Protein AF-A0A2R6NFE1-F1 (afdb_monomer_lite)

Secondary structure (DSSP, 8-state):
---------------TT--EEEEEEEEE--SSHHHHHHHHHHTTPPP--GGGSTTSSSPPP--SSEETTEE-HHHHHHHHHHHS--HHHHHHHHHHHHHSGGGTT--EEEEEE---HHHHHHHHHHHHHT---SEEEETTT----TTGGGGHHHHHHHHHHTEEEEE-SSS--EEES-TT---

pLDDT: mean 78.04, std 17.13, range [29.09, 96.25]

Foldseek 3Di:
DDDDPPPPPPDDPPPLLAADFQEEEEEAEADPCLVVLLQCLQALHDDPDPVVDPPFPDDDDRDPAHRPRDGDPVSSVVSCCQQPNDLVSVLVLLVVLCPDPLNPNRAEYEYEYPDDPVRVVVSVVSNVVVDRHPYYYYLVNDDDDPVCVVCSVVVSVSNQSNYCWYAHNSGDTTDGPPPPDDD

Radius of gyration: 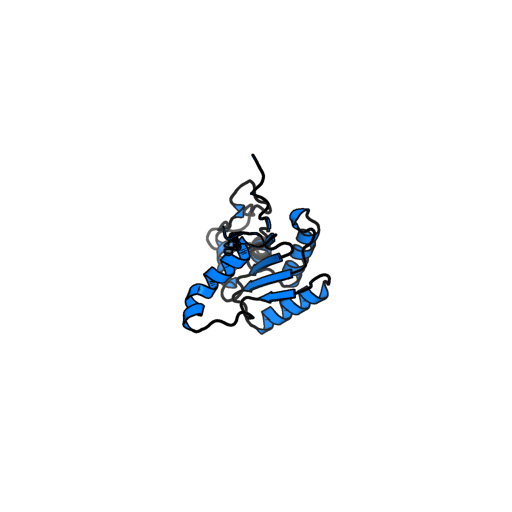20.1 Å; chains: 1; bounding box: 60×49×62 Å

Structure (mmCIF, N/CA/C/O backbone):
data_AF-A0A2R6NFE1-F1
#
_entry.id   AF-A0A2R6NFE1-F1
#
loop_
_atom_site.group_PDB
_atom_site.id
_atom_site.type_symbol
_atom_site.label_atom_id
_atom_site.label_alt_id
_atom_site.label_comp_id
_atom_site.label_asym_id
_atom_site.label_entity_id
_atom_site.label_seq_id
_atom_site.pdbx_PDB_ins_code
_atom_site.Cartn_x
_atom_site.Cartn_y
_atom_site.Cartn_z
_atom_site.occupancy
_atom_site.B_iso_or_equiv
_atom_site.auth_seq_id
_atom_site.auth_comp_id
_atom_site.auth_asym_id
_atom_site.auth_atom_id
_atom_site.pdbx_PDB_model_num
ATOM 1 N N . MET A 1 1 ? -43.971 30.888 35.320 1.00 38.81 1 MET A N 1
ATOM 2 C CA . MET A 1 1 ? -43.066 31.337 34.244 1.00 38.81 1 MET A CA 1
ATOM 3 C C . MET A 1 1 ? -42.123 30.171 34.000 1.00 38.81 1 MET A C 1
ATOM 5 O O . MET A 1 1 ? -41.230 29.942 34.804 1.00 38.81 1 MET A O 1
ATOM 9 N N . GLU A 1 2 ? -42.503 29.318 33.049 1.00 36.00 2 GLU A N 1
ATOM 10 C CA . GLU A 1 2 ? -41.935 27.983 32.828 1.00 36.00 2 GLU A CA 1
ATOM 11 C C . GLU A 1 2 ? -40.520 28.030 32.252 1.00 36.00 2 GLU A C 1
ATOM 13 O O . GLU A 1 2 ? -40.195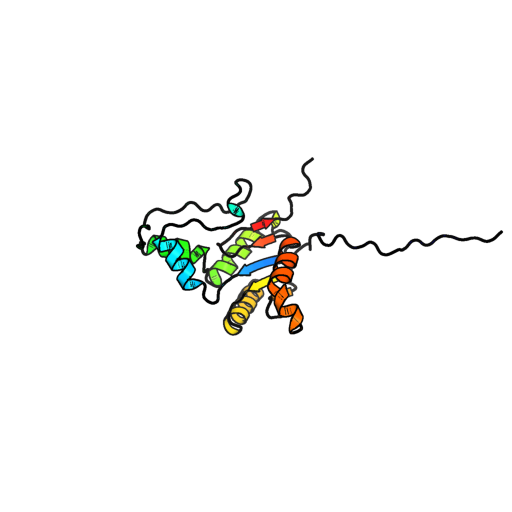 28.840 31.386 1.00 36.00 2 GLU A O 1
ATOM 18 N N . SER A 1 3 ? -39.700 27.119 32.761 1.00 42.00 3 SER A N 1
ATOM 19 C CA . SER A 1 3 ? -38.363 26.781 32.308 1.00 42.00 3 SER A CA 1
ATOM 20 C C . SER A 1 3 ? -38.415 25.999 30.993 1.00 42.00 3 SER A C 1
ATOM 22 O O . SER A 1 3 ? -39.040 24.948 30.916 1.00 42.00 3 SER A O 1
ATOM 24 N N . TYR A 1 4 ? -37.688 26.469 29.980 1.00 38.41 4 TYR A N 1
ATOM 25 C CA . TYR A 1 4 ? -37.342 25.674 28.800 1.00 38.41 4 TYR A CA 1
ATOM 26 C C . TYR A 1 4 ? -35.837 25.780 28.550 1.00 38.41 4 TYR A C 1
ATOM 28 O O . TYR A 1 4 ? -35.348 26.615 27.792 1.00 38.41 4 TYR A O 1
ATOM 36 N N . THR A 1 5 ? -35.086 24.915 29.228 1.00 48.53 5 THR A N 1
ATOM 37 C CA . THR A 1 5 ? -33.739 24.517 28.821 1.00 48.53 5 THR A CA 1
ATOM 38 C C . THR A 1 5 ? -33.846 23.816 27.468 1.00 48.53 5 THR A C 1
ATOM 40 O O . THR A 1 5 ? -34.265 22.665 27.370 1.00 48.53 5 THR A O 1
ATOM 43 N N . SER A 1 6 ? -33.495 24.534 26.403 1.00 46.25 6 SER A N 1
ATOM 44 C CA . SER A 1 6 ? -33.370 23.970 25.061 1.00 46.25 6 SER A CA 1
ATOM 45 C C . SER A 1 6 ? -32.138 23.064 25.016 1.00 46.25 6 SER A C 1
ATOM 47 O O . SER A 1 6 ? -31.013 23.520 24.817 1.00 46.25 6 SER A O 1
ATOM 49 N N . ASN A 1 7 ? -32.360 21.772 25.254 1.00 51.34 7 ASN A N 1
ATOM 50 C CA . ASN A 1 7 ? -31.431 20.696 24.923 1.00 51.34 7 ASN A CA 1
ATOM 51 C C . ASN A 1 7 ? -31.300 20.638 23.392 1.00 51.34 7 ASN A C 1
ATOM 53 O O . ASN A 1 7 ? -32.043 19.928 22.717 1.00 51.34 7 ASN A O 1
ATOM 57 N N . GLN A 1 8 ? -30.378 21.416 22.825 1.00 50.50 8 GLN A N 1
ATOM 58 C CA . GLN A 1 8 ? -29.986 21.282 21.423 1.00 50.50 8 GLN A CA 1
ATOM 59 C C . GLN A 1 8 ? -28.836 20.285 21.285 1.00 50.50 8 GLN A C 1
ATOM 61 O O . GLN A 1 8 ? -27.729 20.634 20.891 1.00 50.50 8 GLN A O 1
ATOM 66 N N . ASP A 1 9 ? -29.145 19.020 21.559 1.00 47.75 9 ASP A N 1
ATOM 67 C CA . ASP A 1 9 ? -28.356 17.865 21.118 1.00 47.75 9 ASP A CA 1
ATOM 68 C C . ASP A 1 9 ? -28.843 17.413 19.725 1.00 47.75 9 ASP A C 1
ATOM 70 O O . ASP A 1 9 ? -29.125 16.245 19.454 1.00 47.75 9 ASP A O 1
ATOM 74 N N . PHE A 1 10 ? -28.982 18.369 18.798 1.00 49.41 10 PHE A N 1
ATOM 75 C CA . PHE A 1 10 ? -29.178 18.052 17.386 1.00 49.41 10 PHE A CA 1
ATOM 76 C C . PHE A 1 10 ? -27.839 17.597 16.807 1.00 49.41 10 PHE A C 1
ATOM 78 O O . PHE A 1 10 ? -27.015 18.399 16.378 1.00 49.41 10 PHE A O 1
ATOM 85 N N . MET A 1 11 ? -27.634 16.280 16.864 1.00 49.47 11 MET A N 1
ATOM 86 C CA . MET A 1 11 ? -26.875 15.453 15.927 1.00 49.47 11 MET A CA 1
ATOM 87 C C . MET A 1 11 ? -25.844 16.231 15.096 1.00 49.47 11 MET A C 1
ATOM 89 O O . MET A 1 11 ? -26.121 16.666 13.977 1.00 49.47 11 MET A O 1
ATOM 93 N N . ARG A 1 12 ? -24.622 16.372 15.629 1.00 53.66 12 ARG A N 1
ATOM 94 C CA . ARG A 1 12 ? -23.461 16.728 14.807 1.00 53.66 12 ARG A CA 1
ATOM 95 C C . ARG A 1 12 ? -23.405 15.728 13.654 1.00 53.66 12 ARG A C 1
ATOM 97 O O . ARG A 1 12 ? -23.130 14.552 13.888 1.00 53.66 12 ARG A O 1
ATOM 104 N N . CYS A 1 13 ? -23.641 16.178 12.422 1.00 57.44 13 CYS A N 1
ATOM 105 C CA . CYS A 1 13 ? -23.152 15.467 11.248 1.00 57.44 13 CYS A CA 1
ATOM 106 C C . CYS A 1 13 ? -21.656 15.252 11.485 1.00 57.44 13 CYS A C 1
ATOM 108 O O . CYS A 1 13 ? -20.888 16.214 11.464 1.00 57.44 13 CYS A O 1
ATOM 110 N N . SER A 1 14 ? -21.247 14.022 11.809 1.00 67.19 14 SER A N 1
ATOM 111 C CA . SER A 1 14 ? -19.831 13.681 11.884 1.00 67.19 14 SER A CA 1
ATOM 112 C C . SER A 1 14 ? -19.221 14.088 10.550 1.00 67.19 14 SER A C 1
ATOM 114 O O . SER A 1 14 ? -19.743 13.655 9.520 1.00 67.19 14 SER A O 1
ATOM 116 N N . ASP A 1 15 ? -18.181 14.925 10.554 1.00 70.88 15 ASP A N 1
ATOM 117 C CA . ASP A 1 15 ? -17.506 15.315 9.317 1.00 70.88 15 ASP A CA 1
ATOM 118 C C . ASP A 1 15 ? -17.157 14.024 8.548 1.00 70.88 15 ASP A C 1
ATOM 120 O O . ASP A 1 15 ? -16.395 13.196 9.071 1.00 70.88 15 ASP A O 1
ATOM 124 N N . PRO A 1 16 ? -17.743 13.797 7.352 1.00 67.12 16 PRO A N 1
ATOM 125 C CA . PRO A 1 16 ? -17.564 12.552 6.611 1.00 67.12 16 PRO A CA 1
ATOM 126 C C . PRO A 1 16 ? -16.106 12.336 6.190 1.00 67.12 16 PRO A C 1
ATOM 128 O O . PRO A 1 16 ? -15.739 11.222 5.820 1.00 67.12 16 PRO A O 1
ATOM 131 N N . TYR A 1 17 ? -15.272 13.374 6.290 1.00 70.31 17 TYR A N 1
ATOM 132 C CA . TYR A 1 17 ? -13.851 13.359 5.980 1.00 70.31 17 TYR A CA 1
ATOM 133 C C . TYR A 1 17 ? -12.958 13.220 7.215 1.00 70.31 17 TYR A C 1
ATOM 135 O O . TYR A 1 17 ? -11.737 13.243 7.071 1.00 70.31 17 TYR A O 1
ATOM 143 N N . THR A 1 18 ? -13.532 13.040 8.413 1.00 81.12 18 THR A N 1
ATOM 144 C CA . THR A 1 18 ? -12.747 12.791 9.630 1.00 81.12 18 THR A CA 1
ATOM 145 C C . THR A 1 18 ? -11.874 11.546 9.418 1.00 81.12 18 THR A C 1
ATOM 147 O O . THR A 1 18 ? -12.433 10.465 9.146 1.00 81.12 18 THR A O 1
ATOM 150 N N . PRO A 1 19 ? -10.535 11.668 9.548 1.00 84.19 19 PRO A N 1
ATOM 151 C CA . PRO A 1 19 ? -9.635 10.527 9.479 1.00 84.19 19 PRO A CA 1
ATOM 152 C C . PRO A 1 19 ? -9.984 9.481 10.540 1.00 84.19 19 PRO A C 1
ATOM 154 O O . PRO A 1 19 ? -10.468 9.808 11.620 1.00 84.19 19 PRO A O 1
ATOM 157 N N . LEU A 1 20 ? -9.736 8.217 10.224 1.00 87.00 20 LEU A N 1
ATOM 158 C CA . LEU A 1 20 ? -9.907 7.054 11.080 1.00 87.00 20 LEU A CA 1
ATOM 159 C C . LEU A 1 20 ? -8.537 6.717 11.689 1.00 87.00 20 LEU A C 1
ATOM 161 O O . LEU A 1 20 ? -7.695 6.131 10.998 1.00 87.00 20 LEU A O 1
ATOM 165 N N . PRO A 1 21 ? -8.276 7.095 12.956 1.00 90.56 21 PRO A N 1
ATOM 166 C CA . PRO A 1 21 ? -6.973 6.884 13.569 1.00 90.56 21 PRO A CA 1
ATOM 167 C C . PRO A 1 21 ? -6.642 5.395 13.659 1.00 90.56 21 PRO A C 1
ATOM 169 O O . PRO A 1 21 ? -7.488 4.575 14.017 1.00 90.56 21 PRO A O 1
ATOM 172 N N . GLY A 1 22 ? -5.400 5.048 13.339 1.00 92.38 22 GLY A N 1
ATOM 173 C CA . GLY A 1 22 ? -4.903 3.678 13.358 1.00 92.38 22 GLY A CA 1
ATOM 174 C C . GLY A 1 22 ? -5.304 2.819 12.153 1.00 92.38 22 GLY A C 1
ATOM 175 O O . GLY A 1 22 ? -4.920 1.647 12.116 1.00 92.38 22 GLY A O 1
ATOM 176 N N . LEU A 1 23 ? -6.023 3.369 11.164 1.00 94.31 23 LEU A N 1
ATOM 177 C CA . LEU A 1 23 ? -6.396 2.653 9.943 1.00 94.31 23 LEU A CA 1
ATOM 178 C C . LEU A 1 23 ? -5.313 2.761 8.859 1.00 94.31 23 LEU A C 1
ATOM 180 O O . LEU A 1 23 ? -5.019 3.849 8.358 1.00 94.31 23 LEU A O 1
ATOM 184 N N . LEU A 1 24 ? -4.800 1.606 8.437 1.00 94.00 24 LEU A N 1
ATOM 185 C CA . LEU A 1 24 ? -3.979 1.429 7.244 1.00 94.00 24 LEU A CA 1
ATOM 186 C C . LEU A 1 24 ? -4.833 0.881 6.096 1.00 94.00 24 LEU A C 1
ATOM 188 O O . LEU A 1 24 ? -5.385 -0.216 6.190 1.00 94.00 24 LEU A O 1
ATOM 192 N N . VAL A 1 25 ? -4.888 1.595 4.976 1.00 93.31 25 VAL A N 1
ATOM 193 C CA . VAL A 1 25 ? -5.557 1.124 3.759 1.00 93.31 25 VAL A CA 1
ATOM 194 C C . VAL A 1 25 ? -4.535 0.682 2.719 1.00 93.31 25 VAL A C 1
ATOM 196 O O . VAL A 1 25 ? -3.580 1.392 2.426 1.00 93.31 25 VAL A O 1
ATOM 199 N N . LEU A 1 26 ? -4.752 -0.484 2.113 1.00 91.06 26 LEU A N 1
ATOM 200 C CA . LEU A 1 26 ? -3.962 -0.994 0.994 1.00 91.06 26 LEU A CA 1
ATOM 201 C C . LEU A 1 26 ? -4.827 -1.030 -0.262 1.00 91.06 26 LEU A C 1
ATOM 203 O O . LEU A 1 26 ? -5.812 -1.760 -0.300 1.00 91.06 26 LEU A O 1
ATOM 207 N N . HIS A 1 27 ? -4.443 -0.318 -1.315 1.00 88.50 27 HIS A N 1
ATOM 208 C CA . HIS A 1 27 ? -5.031 -0.482 -2.638 1.00 88.50 27 HIS A CA 1
ATOM 209 C C . HIS A 1 27 ? -4.205 -1.480 -3.446 1.00 88.50 27 HIS A C 1
ATOM 211 O O . HIS A 1 27 ? -3.074 -1.185 -3.816 1.00 88.50 27 HIS A O 1
ATOM 217 N N . ILE A 1 28 ? -4.765 -2.657 -3.735 1.00 86.88 28 ILE A N 1
ATOM 218 C CA . ILE A 1 28 ? -4.082 -3.726 -4.468 1.00 86.88 28 ILE A CA 1
ATOM 219 C C . ILE A 1 28 ? -4.951 -4.234 -5.622 1.00 86.88 28 ILE A C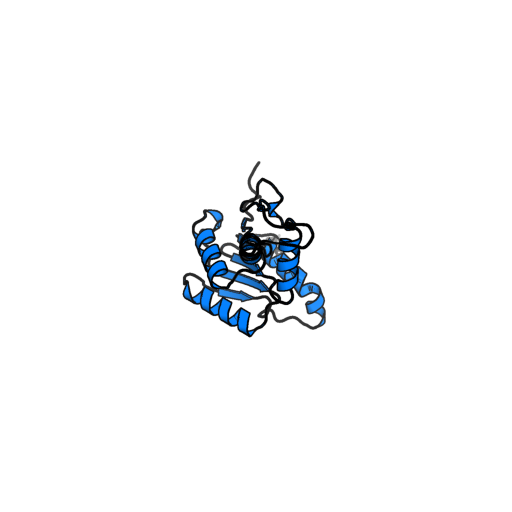 1
ATOM 221 O O . ILE A 1 28 ? -5.897 -5.002 -5.429 1.00 86.88 28 ILE A O 1
ATOM 225 N N . ARG A 1 29 ? -4.584 -3.891 -6.855 1.00 82.06 29 ARG A N 1
ATOM 226 C CA . ARG A 1 29 ? -5.180 -4.418 -8.085 1.00 82.06 29 ARG A CA 1
ATOM 227 C C . ARG A 1 29 ? -4.324 -5.575 -8.573 1.00 82.06 29 ARG A C 1
ATOM 229 O O . ARG A 1 29 ? -3.185 -5.397 -8.986 1.00 82.06 29 ARG A O 1
ATOM 236 N N . ARG A 1 30 ? -4.879 -6.780 -8.486 1.00 78.06 30 ARG A N 1
ATOM 237 C CA . ARG A 1 30 ? -4.161 -8.025 -8.773 1.00 78.06 30 ARG A CA 1
ATOM 238 C C . ARG A 1 30 ? -4.794 -8.882 -9.865 1.00 78.06 30 ARG A C 1
ATOM 240 O O . ARG A 1 30 ? -4.138 -9.798 -10.324 1.00 78.06 30 ARG A O 1
ATOM 247 N N . GLY A 1 31 ? -6.051 -8.647 -10.241 1.00 72.50 31 GLY A N 1
ATOM 248 C CA . GLY A 1 31 ? -6.804 -9.517 -11.159 1.00 72.50 31 GLY A CA 1
ATOM 249 C C . GLY A 1 31 ? -6.106 -9.796 -12.500 1.00 72.50 31 GLY A C 1
ATOM 250 O O . GLY A 1 31 ? -5.342 -10.741 -12.633 1.00 72.50 31 GLY A O 1
ATOM 251 N N . ASP A 1 32 ? -6.411 -8.977 -13.489 1.00 67.38 32 ASP A N 1
ATOM 252 C CA . ASP A 1 32 ? -5.900 -8.962 -14.867 1.00 67.38 32 ASP A CA 1
ATOM 253 C C . ASP A 1 32 ? -4.644 -8.084 -15.033 1.00 67.38 32 ASP A C 1
ATOM 255 O O . ASP A 1 32 ? -4.167 -7.828 -16.131 1.00 67.38 32 ASP A O 1
ATOM 259 N N . PHE A 1 33 ? -4.093 -7.597 -13.922 1.00 71.50 33 PHE A N 1
ATOM 260 C CA . PHE A 1 33 ? -3.158 -6.474 -13.929 1.00 71.50 33 PHE A CA 1
ATOM 261 C C . PHE A 1 33 ? -1.710 -6.851 -14.281 1.00 71.50 33 PHE A C 1
ATOM 263 O O . PHE A 1 33 ? -0.877 -5.968 -14.446 1.00 71.50 33 PHE A O 1
ATOM 270 N N . VAL A 1 34 ? -1.397 -8.146 -14.400 1.00 80.81 34 VAL A N 1
ATOM 271 C CA . VAL A 1 34 ? -0.034 -8.618 -14.702 1.00 80.81 34 VAL A CA 1
ATOM 272 C C . VAL A 1 34 ? 0.428 -8.161 -16.086 1.00 80.81 34 VAL A C 1
ATOM 274 O O . VAL A 1 34 ? 1.496 -7.569 -16.201 1.00 80.81 34 VAL A O 1
ATOM 277 N N . GLU A 1 35 ? -0.414 -8.325 -17.108 1.00 82.38 35 GLU A N 1
ATOM 278 C CA . GLU A 1 35 ? -0.102 -7.925 -18.485 1.00 82.38 35 GLU A CA 1
ATOM 279 C C . GLU A 1 35 ? 0.065 -6.407 -18.598 1.00 82.38 35 GLU A C 1
ATOM 281 O O . GLU A 1 35 ? 0.948 -5.920 -19.301 1.00 82.38 35 GLU A O 1
ATOM 286 N N . HIS A 1 36 ? -0.731 -5.646 -17.839 1.00 82.06 36 HIS A N 1
ATOM 287 C CA . HIS A 1 36 ? -0.585 -4.197 -17.754 1.00 82.06 36 HIS A CA 1
ATOM 288 C C . HIS A 1 36 ? 0.778 -3.801 -17.170 1.00 82.06 36 HIS A C 1
ATOM 290 O O . HIS A 1 36 ? 1.452 -2.934 -17.720 1.00 82.06 36 HIS A O 1
ATOM 296 N N . CYS A 1 37 ? 1.221 -4.458 -16.095 1.00 83.12 37 CYS A N 1
ATOM 297 C CA . CYS A 1 37 ? 2.530 -4.193 -15.498 1.00 83.12 37 CYS A CA 1
ATOM 298 C C . CYS A 1 37 ? 3.689 -4.546 -16.443 1.00 83.12 37 CYS A C 1
ATOM 300 O O . CYS A 1 37 ? 4.659 -3.792 -16.525 1.00 83.12 37 CYS A O 1
ATOM 302 N N . GLU A 1 38 ? 3.581 -5.652 -17.184 1.00 85.38 38 GLU A N 1
ATOM 303 C CA . GLU A 1 38 ? 4.568 -6.015 -18.206 1.00 85.38 38 GLU A CA 1
ATOM 304 C C . GLU A 1 38 ? 4.613 -4.993 -19.345 1.00 85.38 38 GLU A C 1
ATOM 306 O O . GLU A 1 38 ? 5.693 -4.630 -19.815 1.00 85.38 38 GLU A O 1
ATOM 311 N N . HIS A 1 39 ? 3.449 -4.501 -19.772 1.00 85.62 39 HIS A N 1
ATOM 312 C CA . HIS A 1 39 ? 3.355 -3.458 -20.785 1.00 85.62 39 HIS A CA 1
ATOM 313 C C . HIS A 1 39 ? 4.037 -2.168 -20.313 1.00 85.62 39 HIS A C 1
ATOM 315 O O . HIS A 1 39 ? 4.854 -1.614 -21.042 1.00 85.62 39 HIS A O 1
ATOM 321 N N . LEU A 1 40 ? 3.794 -1.730 -19.073 1.00 84.56 40 LEU A N 1
ATOM 322 C CA . LEU A 1 40 ? 4.469 -0.552 -18.518 1.00 84.56 40 LEU A CA 1
ATOM 323 C C . LEU A 1 40 ? 5.999 -0.691 -18.540 1.00 84.56 40 LEU A C 1
ATOM 325 O O . LEU A 1 40 ? 6.686 0.272 -18.877 1.00 84.56 40 LEU A O 1
ATOM 329 N N . ALA A 1 41 ? 6.523 -1.886 -18.247 1.00 85.19 41 ALA A N 1
ATOM 330 C CA . ALA A 1 41 ? 7.958 -2.159 -18.296 1.00 85.19 41 ALA A CA 1
ATOM 331 C C . ALA A 1 41 ? 8.524 -2.092 -19.724 1.00 85.19 41 ALA A C 1
ATOM 333 O O . ALA A 1 41 ? 9.556 -1.463 -19.951 1.00 85.19 41 ALA A O 1
ATOM 334 N N . ARG A 1 42 ? 7.830 -2.698 -20.698 1.00 86.56 42 ARG A N 1
ATOM 335 C CA . ARG A 1 42 ? 8.217 -2.717 -22.125 1.00 86.56 42 ARG A CA 1
ATOM 336 C C . ARG A 1 42 ? 8.245 -1.334 -22.772 1.00 86.56 42 ARG A C 1
ATOM 338 O O . ARG A 1 42 ? 8.981 -1.106 -23.726 1.00 86.56 42 ARG A O 1
ATOM 345 N N . TRP A 1 43 ? 7.440 -0.410 -22.265 1.00 86.56 43 TRP A N 1
ATOM 346 C CA . TRP A 1 43 ? 7.341 0.948 -22.799 1.00 86.56 43 TRP A CA 1
ATOM 347 C C . TRP A 1 43 ? 8.014 1.996 -21.914 1.00 86.56 43 TRP A C 1
ATOM 349 O O . TRP A 1 43 ? 7.848 3.184 -22.177 1.00 86.56 43 TRP A O 1
ATOM 359 N N . SER A 1 44 ? 8.749 1.586 -20.870 1.00 84.06 44 SER A N 1
ATOM 360 C CA . SER A 1 44 ? 9.372 2.497 -19.893 1.00 84.06 44 SER A CA 1
ATOM 361 C C . SER A 1 44 ? 8.411 3.585 -19.405 1.00 84.06 44 SER A C 1
ATOM 363 O O . SER A 1 44 ? 8.760 4.756 -19.264 1.00 84.06 44 SER A O 1
ATOM 365 N N . SER A 1 45 ? 7.151 3.204 -19.201 1.00 81.50 45 SER A N 1
ATOM 366 C CA . SER A 1 45 ? 6.089 4.144 -18.859 1.00 81.50 45 SER A CA 1
ATOM 367 C C . SER A 1 45 ? 6.129 4.488 -17.375 1.00 81.50 45 SER A C 1
ATOM 369 O O . SER A 1 45 ? 6.386 3.624 -16.535 1.00 81.50 45 SER A O 1
ATOM 371 N N . SER A 1 46 ? 5.843 5.743 -17.036 1.00 77.88 46 SER A N 1
ATOM 372 C CA . SER A 1 46 ? 5.615 6.143 -15.644 1.00 77.88 46 SE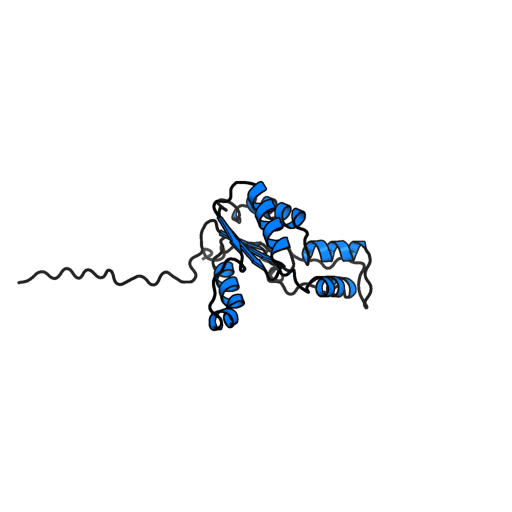R A CA 1
ATOM 373 C C . SER A 1 46 ? 4.269 5.622 -15.129 1.00 77.88 46 SER A C 1
ATOM 375 O O . SER A 1 46 ? 3.373 5.268 -15.898 1.00 77.88 46 SER A O 1
ATOM 377 N N . PHE A 1 47 ? 4.110 5.590 -13.806 1.00 73.19 47 PHE A N 1
ATOM 378 C CA . PHE A 1 47 ? 2.841 5.247 -13.170 1.00 73.19 47 PHE A CA 1
ATOM 379 C C . PHE A 1 47 ? 1.953 6.486 -13.032 1.00 73.19 47 PHE A C 1
ATOM 381 O O . PHE A 1 47 ? 2.394 7.517 -12.532 1.00 73.19 47 PHE A O 1
ATOM 388 N N . ASN A 1 48 ? 0.674 6.360 -13.391 1.00 65.00 48 ASN A N 1
ATOM 389 C CA . ASN A 1 48 ? -0.344 7.356 -13.050 1.00 65.00 48 ASN A CA 1
ATOM 390 C C . ASN A 1 48 ? -0.701 7.219 -11.566 1.00 65.00 48 ASN A C 1
ATOM 392 O O . ASN A 1 48 ? -1.658 6.534 -11.200 1.00 65.00 48 ASN A O 1
ATOM 396 N N . ALA A 1 49 ? 0.123 7.806 -10.704 1.00 66.25 49 ALA A N 1
ATOM 397 C CA . ALA A 1 49 ? -0.006 7.701 -9.263 1.00 66.25 49 ALA A CA 1
ATOM 398 C C . ALA A 1 49 ? 0.109 9.069 -8.583 1.00 66.25 49 ALA A C 1
ATOM 400 O O . ALA A 1 49 ? 0.722 10.000 -9.098 1.00 66.25 49 ALA A O 1
ATOM 401 N N . PHE A 1 50 ? -0.499 9.182 -7.400 1.00 64.31 50 PHE A N 1
ATOM 402 C CA . PHE A 1 50 ? -0.524 10.430 -6.636 1.00 64.31 50 PHE A CA 1
ATOM 403 C C . PHE A 1 50 ? 0.873 10.912 -6.217 1.00 64.31 50 PHE A C 1
ATOM 405 O O . PHE A 1 50 ? 1.052 12.096 -5.999 1.00 64.31 50 PHE A O 1
ATOM 412 N N . ASN A 1 51 ? 1.886 10.047 -6.172 1.00 60.44 51 ASN A N 1
ATOM 413 C CA . ASN A 1 51 ? 3.274 10.436 -5.895 1.00 60.44 51 ASN A CA 1
ATOM 414 C C . ASN A 1 51 ? 3.968 11.207 -7.034 1.00 60.44 51 ASN A C 1
ATOM 416 O O . ASN A 1 51 ? 5.164 11.462 -6.940 1.00 60.44 51 ASN A O 1
ATOM 420 N N . ALA A 1 52 ? 3.256 11.544 -8.114 1.00 62.81 52 ALA A N 1
ATOM 421 C CA . ALA A 1 52 ? 3.748 12.508 -9.092 1.00 62.81 52 ALA A CA 1
ATOM 422 C C . ALA A 1 52 ? 3.933 13.911 -8.477 1.00 62.81 52 ALA A C 1
ATOM 424 O O . ALA A 1 52 ? 4.672 14.720 -9.028 1.00 62.81 52 ALA A O 1
ATOM 425 N N . TYR A 1 53 ? 3.288 14.204 -7.338 1.00 67.75 53 TYR A N 1
ATOM 426 C CA . TYR A 1 53 ? 3.543 15.426 -6.576 1.00 67.75 53 TYR A CA 1
ATOM 427 C C . TYR A 1 53 ? 4.832 15.311 -5.759 1.00 67.75 53 TYR A C 1
ATOM 429 O O . TYR A 1 53 ? 5.012 14.358 -5.001 1.00 67.75 53 TYR A O 1
ATOM 437 N N . GLU A 1 54 ? 5.699 16.322 -5.861 1.00 67.50 54 GLU A N 1
ATOM 438 C CA . GLU A 1 54 ? 7.037 16.307 -5.253 1.00 67.50 54 GLU A CA 1
ATOM 439 C C . GLU A 1 54 ? 7.038 16.160 -3.729 1.00 67.50 54 GLU A C 1
ATOM 441 O O . GLU A 1 54 ? 7.970 15.609 -3.150 1.00 67.50 54 GLU A O 1
ATOM 446 N N . THR A 1 55 ? 5.974 16.627 -3.080 1.00 70.12 55 THR A N 1
ATOM 447 C CA . THR A 1 55 ? 5.811 16.599 -1.625 1.00 70.12 55 THR A CA 1
ATOM 448 C C . THR A 1 55 ? 5.485 15.214 -1.075 1.00 70.12 55 THR A C 1
ATOM 450 O O . THR A 1 55 ? 5.512 15.027 0.142 1.00 70.12 55 THR A O 1
ATOM 453 N N . LEU A 1 56 ? 5.167 14.247 -1.940 1.00 68.75 56 LEU A N 1
ATOM 454 C CA . LEU A 1 56 ? 4.776 12.905 -1.541 1.00 68.75 56 LEU A CA 1
ATOM 455 C C . LEU A 1 56 ? 5.952 11.921 -1.646 1.00 68.75 56 LEU A C 1
ATOM 457 O O . LEU A 1 56 ? 6.726 11.967 -2.604 1.00 68.75 56 LEU A O 1
ATOM 461 N N . PRO A 1 57 ? 6.096 11.008 -0.667 1.00 69.94 57 PRO A N 1
ATOM 462 C CA . PRO A 1 57 ? 7.194 10.054 -0.643 1.00 69.94 57 PRO A CA 1
ATOM 463 C C . PRO A 1 57 ? 7.056 8.996 -1.745 1.00 69.94 57 PRO A C 1
ATOM 465 O O . PRO A 1 57 ? 6.013 8.843 -2.383 1.00 69.94 57 PRO A O 1
ATOM 468 N N . ASP A 1 58 ? 8.118 8.203 -1.908 1.00 71.06 58 ASP A N 1
ATOM 469 C CA . ASP A 1 58 ? 8.174 7.075 -2.837 1.00 71.06 58 ASP A CA 1
ATOM 470 C C . ASP A 1 58 ? 8.008 7.494 -4.319 1.00 71.06 58 ASP A C 1
ATOM 472 O O . ASP A 1 58 ? 7.225 6.905 -5.067 1.00 71.06 58 ASP A O 1
ATOM 476 N N . GLN A 1 59 ? 8.752 8.504 -4.778 1.00 75.38 59 GLN A N 1
ATOM 477 C CA . GLN A 1 59 ? 8.785 8.900 -6.193 1.00 75.38 59 GLN A CA 1
ATOM 478 C C . GLN A 1 59 ? 9.257 7.761 -7.110 1.00 75.38 59 GLN A C 1
ATOM 480 O O . GLN A 1 59 ? 10.051 6.900 -6.719 1.00 75.38 59 GLN A O 1
ATOM 485 N N . TRP A 1 60 ? 8.753 7.746 -8.345 1.00 77.81 60 TRP A N 1
ATOM 486 C CA . TRP A 1 60 ? 9.192 6.804 -9.371 1.00 77.81 60 TRP A CA 1
ATOM 487 C C . TRP A 1 60 ? 10.146 7.489 -10.342 1.00 77.81 60 TRP A C 1
ATOM 489 O O . TRP A 1 60 ? 9.755 8.410 -11.054 1.00 77.81 60 TRP A O 1
ATOM 499 N N . VAL A 1 61 ? 11.379 6.991 -10.397 1.00 81.75 61 VAL A N 1
ATOM 500 C CA . VAL A 1 61 ? 12.333 7.330 -11.452 1.00 81.75 61 VAL A CA 1
ATOM 501 C C . VAL A 1 61 ? 12.359 6.159 -12.416 1.00 81.75 61 VAL A C 1
ATOM 503 O O . VAL A 1 61 ? 12.701 5.045 -12.015 1.00 81.75 61 VAL A O 1
ATOM 506 N N . THR A 1 62 ? 11.973 6.403 -13.667 1.00 81.00 62 THR A N 1
ATOM 507 C CA . THR A 1 62 ? 11.962 5.370 -14.702 1.00 81.00 62 THR A CA 1
ATOM 508 C C . THR A 1 62 ? 13.379 4.831 -14.896 1.00 81.00 62 THR A C 1
ATOM 510 O O . THR A 1 62 ? 14.266 5.586 -15.301 1.00 81.00 62 THR A O 1
ATOM 513 N N . PRO A 1 63 ? 13.622 3.549 -14.582 1.00 79.62 63 PRO A N 1
ATOM 514 C CA . PRO A 1 63 ? 14.940 2.958 -14.741 1.00 79.62 63 PRO A CA 1
ATOM 515 C C . PRO A 1 63 ? 15.292 2.808 -16.233 1.00 79.62 63 PRO A C 1
ATOM 517 O O . PRO A 1 63 ? 14.405 2.625 -17.072 1.00 79.62 63 PRO A O 1
ATOM 520 N N . PRO A 1 64 ? 16.587 2.852 -16.586 1.00 76.31 64 PRO A N 1
ATOM 521 C CA . PRO A 1 64 ? 17.030 2.530 -17.936 1.00 76.31 64 PRO A CA 1
ATOM 522 C C . PRO A 1 64 ? 16.838 1.032 -18.226 1.00 76.31 64 PRO A C 1
ATOM 524 O O . PRO A 1 64 ? 16.838 0.203 -17.315 1.00 76.31 64 PRO A O 1
ATOM 527 N N . GLY A 1 65 ? 16.732 0.666 -19.507 1.00 73.19 65 GLY A N 1
ATOM 528 C CA . GLY A 1 65 ? 16.668 -0.740 -19.930 1.00 73.19 65 GLY A CA 1
ATOM 529 C C . GLY A 1 65 ? 15.298 -1.230 -20.404 1.00 73.19 65 GLY A C 1
ATOM 530 O O . GLY A 1 65 ? 15.095 -2.437 -20.494 1.00 73.19 65 GLY A O 1
ATOM 531 N N . GLY A 1 66 ? 14.376 -0.328 -20.734 1.00 79.94 66 GLY A N 1
ATOM 532 C CA . GLY A 1 66 ? 13.175 -0.647 -21.509 1.00 79.94 66 GLY A CA 1
ATOM 533 C C . GLY A 1 66 ? 12.841 0.439 -22.528 1.00 79.94 66 GLY A C 1
ATOM 534 O O . GLY A 1 66 ? 13.445 1.516 -22.515 1.00 79.94 66 GLY A O 1
ATOM 535 N N . GLY A 1 67 ? 11.852 0.176 -23.376 1.00 81.56 67 GLY A N 1
ATOM 536 C CA . GLY A 1 67 ? 11.352 1.107 -24.384 1.00 81.56 67 GLY A CA 1
ATOM 537 C C . GLY A 1 67 ? 11.088 0.411 -25.716 1.00 81.56 67 GLY A C 1
ATOM 538 O O . GLY A 1 67 ? 11.584 -0.683 -25.972 1.00 81.56 67 GLY A O 1
ATOM 539 N N . ASN A 1 68 ? 10.295 1.054 -26.577 1.00 81.81 68 ASN A N 1
ATOM 540 C CA . ASN A 1 68 ? 9.959 0.548 -27.915 1.00 81.81 68 ASN A CA 1
ATOM 541 C C . ASN A 1 68 ? 9.373 -0.880 -27.931 1.00 81.81 68 ASN A C 1
ATOM 543 O O . ASN A 1 68 ? 9.512 -1.597 -28.916 1.00 81.81 68 ASN A O 1
ATOM 547 N N . GLY A 1 69 ? 8.708 -1.293 -26.846 1.00 84.62 69 GLY A N 1
ATOM 548 C CA . GLY A 1 69 ? 8.091 -2.614 -26.727 1.00 84.62 69 GLY A CA 1
ATOM 549 C C . GLY A 1 69 ? 8.998 -3.695 -26.129 1.00 84.62 69 GLY A C 1
ATOM 550 O O . GLY A 1 69 ? 8.523 -4.810 -25.904 1.00 84.62 69 GLY A O 1
ATOM 551 N N . GLU A 1 70 ? 10.250 -3.379 -25.797 1.00 86.19 70 GLU A N 1
ATOM 552 C CA . GLU A 1 70 ? 11.211 -4.304 -25.194 1.00 86.19 70 GLU A CA 1
ATOM 553 C C . GLU A 1 70 ? 11.617 -3.867 -23.780 1.00 86.19 70 GLU A C 1
ATOM 555 O O . GLU A 1 70 ? 11.535 -2.701 -23.400 1.00 86.19 70 GLU A O 1
ATOM 560 N N . THR A 1 71 ? 12.042 -4.823 -22.954 1.00 89.81 71 THR A N 1
ATOM 561 C CA . THR A 1 71 ? 12.546 -4.549 -21.602 1.00 89.81 71 THR A CA 1
ATOM 562 C C . THR A 1 71 ? 13.541 -5.609 -21.167 1.00 89.81 71 THR A C 1
ATOM 564 O O . THR A 1 71 ? 13.334 -6.799 -21.403 1.00 89.81 71 THR A O 1
ATOM 567 N N . SER A 1 72 ? 14.587 -5.189 -20.460 1.00 89.69 72 SER A N 1
ATOM 568 C CA . SER A 1 72 ? 15.498 -6.102 -19.784 1.00 89.69 72 SER A CA 1
ATOM 569 C C . SER A 1 72 ? 14.777 -6.859 -18.656 1.00 89.69 72 SER A C 1
ATOM 571 O O . SER A 1 72 ? 13.804 -6.344 -18.078 1.00 89.69 72 SER A O 1
ATOM 573 N N . PRO A 1 73 ? 15.241 -8.071 -18.300 1.00 89.50 73 PRO A N 1
ATOM 574 C CA . PRO A 1 73 ? 14.732 -8.809 -17.146 1.00 89.50 73 PRO A CA 1
ATOM 575 C C . PRO A 1 73 ? 14.848 -8.026 -15.831 1.00 89.50 73 PRO A C 1
ATOM 577 O O . PRO A 1 73 ? 13.994 -8.150 -14.951 1.00 89.50 73 PRO A O 1
ATOM 580 N N . GLU A 1 74 ? 15.890 -7.211 -15.687 1.00 88.38 74 GLU A N 1
ATOM 581 C CA . GLU A 1 74 ? 16.147 -6.367 -14.520 1.00 88.38 74 GLU A CA 1
ATOM 582 C C . GLU A 1 74 ? 15.100 -5.257 -14.417 1.00 88.38 74 GLU A C 1
ATOM 584 O O . GLU A 1 74 ? 14.493 -5.081 -13.357 1.00 88.38 74 GLU A O 1
ATOM 589 N N . ASN A 1 75 ? 14.823 -4.569 -15.529 1.00 86.12 75 ASN A N 1
ATOM 590 C CA . ASN A 1 75 ? 13.797 -3.535 -15.587 1.00 86.12 75 ASN A CA 1
ATOM 591 C C . ASN A 1 75 ? 12.402 -4.125 -15.317 1.00 86.12 75 ASN A C 1
ATOM 593 O O . ASN A 1 75 ? 11.655 -3.620 -14.475 1.00 86.12 75 ASN A O 1
ATOM 597 N N . MET A 1 76 ? 12.092 -5.278 -15.917 1.00 88.12 76 MET A N 1
ATOM 598 C CA . MET A 1 76 ? 10.839 -5.992 -15.661 1.00 88.12 76 MET A CA 1
ATOM 599 C C . MET A 1 76 ? 10.651 -6.296 -14.168 1.00 88.12 76 MET A C 1
ATOM 601 O O . MET A 1 76 ? 9.575 -6.073 -13.617 1.00 88.12 76 MET A O 1
ATOM 605 N N . LYS A 1 77 ? 11.696 -6.758 -13.469 1.00 88.44 77 LYS A N 1
ATOM 606 C CA . LYS A 1 77 ? 11.625 -7.027 -12.022 1.00 88.44 77 LYS A CA 1
ATOM 607 C C . LYS A 1 77 ? 11.326 -5.769 -11.204 1.00 88.44 77 LYS A C 1
ATOM 609 O O . LYS A 1 77 ? 10.572 -5.864 -10.234 1.00 88.44 77 LYS A O 1
ATOM 614 N N . LEU A 1 78 ? 11.881 -4.612 -11.575 1.00 86.31 78 LEU A N 1
ATOM 615 C CA . LEU A 1 78 ? 11.617 -3.338 -10.895 1.00 86.31 78 LEU A CA 1
ATOM 616 C C . LEU A 1 78 ? 10.151 -2.922 -11.050 1.00 86.31 78 LEU A C 1
ATOM 618 O O . LEU A 1 78 ? 9.476 -2.654 -10.051 1.00 86.31 78 LEU A O 1
ATOM 622 N N . TYR A 1 79 ? 9.638 -2.962 -12.280 1.00 86.00 79 TYR A N 1
ATOM 623 C CA . TYR A 1 79 ? 8.231 -2.692 -12.570 1.00 86.00 79 TYR A CA 1
ATOM 624 C C . TYR A 1 79 ? 7.304 -3.669 -11.852 1.00 86.00 79 TYR A C 1
ATOM 626 O O . TYR A 1 79 ? 6.348 -3.248 -11.205 1.00 86.00 79 TYR A O 1
ATOM 634 N N . MET A 1 80 ? 7.608 -4.966 -11.883 1.00 86.38 80 MET A N 1
ATOM 635 C CA . MET A 1 80 ? 6.792 -5.994 -11.238 1.00 86.38 80 MET A CA 1
ATOM 636 C C . MET A 1 80 ? 6.794 -5.874 -9.715 1.00 86.38 80 MET A C 1
ATOM 638 O O . MET A 1 80 ? 5.742 -6.019 -9.093 1.00 86.38 80 MET A O 1
ATOM 642 N N . ARG A 1 81 ? 7.933 -5.537 -9.097 1.00 85.56 81 ARG A N 1
ATOM 643 C CA . ARG A 1 81 ? 8.005 -5.263 -7.653 1.00 85.56 81 ARG A CA 1
ATOM 644 C C . ARG A 1 81 ? 7.091 -4.104 -7.254 1.00 85.56 81 ARG A C 1
ATOM 646 O O . ARG A 1 81 ? 6.504 -4.145 -6.175 1.00 85.56 81 ARG A O 1
ATOM 653 N N . ARG A 1 82 ? 6.977 -3.085 -8.107 1.00 81.44 82 ARG A N 1
ATOM 654 C CA . ARG A 1 82 ? 6.159 -1.893 -7.863 1.00 81.44 82 ARG A CA 1
ATOM 655 C C . ARG A 1 82 ? 4.678 -2.153 -8.150 1.00 81.44 82 ARG A C 1
ATOM 657 O O . ARG A 1 82 ? 3.839 -1.951 -7.285 1.00 81.44 82 ARG A O 1
ATOM 664 N N . CYS A 1 83 ? 4.378 -2.627 -9.350 1.00 82.44 83 CYS A N 1
ATOM 665 C CA . CYS A 1 83 ? 3.042 -2.717 -9.933 1.00 82.44 83 CYS A CA 1
ATOM 666 C C . CYS A 1 83 ? 2.274 -3.983 -9.524 1.00 82.44 83 CYS A C 1
ATOM 668 O O . CYS A 1 83 ? 1.050 -3.966 -9.406 1.00 82.44 83 CYS A O 1
ATOM 670 N N . PHE A 1 84 ? 2.989 -5.089 -9.293 1.00 86.31 84 PHE A N 1
ATOM 671 C CA . PHE A 1 84 ? 2.397 -6.393 -8.996 1.00 86.31 84 PHE A CA 1
ATOM 672 C C . PHE A 1 84 ? 3.129 -7.115 -7.849 1.00 86.31 84 PHE A C 1
ATOM 674 O O . PHE A 1 84 ? 3.632 -8.234 -8.017 1.00 86.31 84 PHE A O 1
ATOM 681 N N . PRO A 1 85 ? 3.201 -6.505 -6.652 1.00 88.12 85 PRO A N 1
ATOM 682 C CA . PRO A 1 85 ? 4.031 -7.012 -5.569 1.00 88.12 85 PRO A CA 1
ATOM 683 C C . PRO A 1 85 ? 3.567 -8.386 -5.078 1.00 88.12 85 PRO A C 1
ATOM 685 O O . PRO A 1 85 ? 2.379 -8.718 -5.046 1.00 88.12 85 PRO A O 1
ATOM 688 N N . THR A 1 86 ? 4.508 -9.212 -4.644 1.00 90.81 86 THR A N 1
ATOM 689 C CA . THR A 1 86 ? 4.234 -10.479 -3.956 1.00 90.81 86 THR A CA 1
ATOM 690 C C . THR A 1 86 ? 3.743 -10.227 -2.523 1.00 90.81 86 THR A C 1
ATOM 692 O O . THR A 1 86 ? 3.934 -9.147 -1.970 1.00 90.81 86 THR A O 1
ATOM 695 N N . ILE A 1 87 ? 3.110 -11.223 -1.889 1.00 92.75 87 ILE A N 1
ATOM 696 C CA . ILE A 1 87 ? 2.667 -11.098 -0.485 1.00 92.75 87 ILE A CA 1
ATOM 697 C C . ILE A 1 87 ? 3.833 -10.733 0.457 1.00 92.75 87 ILE A C 1
ATOM 699 O O . ILE A 1 87 ? 3.652 -9.812 1.249 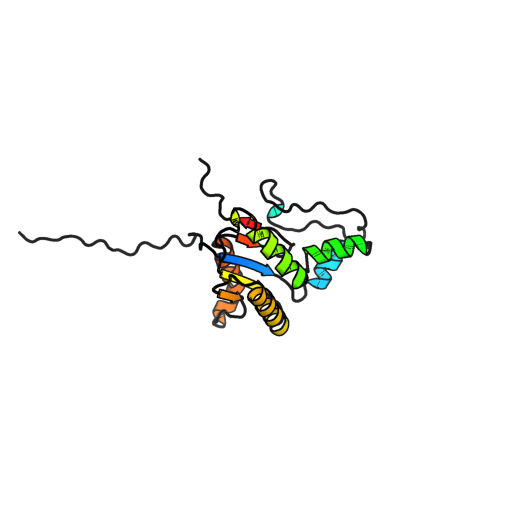1.00 92.75 87 ILE A O 1
ATOM 703 N N . PRO A 1 88 ? 5.025 -11.360 0.361 1.00 93.44 88 PRO A N 1
ATOM 704 C CA . PRO A 1 88 ? 6.175 -10.956 1.171 1.00 93.44 88 PRO A CA 1
ATOM 705 C C . PRO A 1 88 ? 6.574 -9.489 0.976 1.00 93.44 88 PRO A C 1
ATOM 707 O O . PRO A 1 88 ? 6.803 -8.794 1.956 1.00 93.44 88 PRO A O 1
ATOM 710 N N . GLN A 1 89 ? 6.577 -8.990 -0.265 1.00 90.69 89 GLN A N 1
ATOM 711 C CA . GLN A 1 89 ? 6.890 -7.582 -0.556 1.00 90.69 89 GLN A CA 1
ATOM 712 C C . GLN A 1 89 ? 5.846 -6.619 0.031 1.00 90.69 89 GLN A C 1
ATOM 714 O O . GLN A 1 89 ? 6.196 -5.543 0.508 1.00 90.69 89 GLN A O 1
ATOM 719 N N . ILE A 1 90 ? 4.565 -7.005 0.028 1.00 90.94 90 ILE A N 1
ATOM 720 C CA . ILE A 1 90 ? 3.498 -6.223 0.672 1.00 90.94 90 ILE A CA 1
ATOM 721 C C . ILE A 1 90 ? 3.735 -6.154 2.185 1.00 90.94 90 ILE A C 1
ATOM 723 O O . ILE A 1 90 ? 3.675 -5.074 2.768 1.00 90.94 90 ILE A O 1
ATOM 727 N N . VAL A 1 91 ? 4.032 -7.293 2.817 1.00 93.44 91 VAL A N 1
ATOM 728 C CA . VAL A 1 91 ? 4.322 -7.364 4.257 1.00 93.44 91 VAL A CA 1
ATOM 729 C C . VAL A 1 91 ? 5.542 -6.513 4.616 1.00 93.44 91 VAL A C 1
ATOM 731 O O . VAL A 1 91 ? 5.470 -5.721 5.553 1.00 93.44 91 VAL A O 1
ATOM 734 N N . GLU A 1 92 ? 6.620 -6.620 3.838 1.00 92.06 92 GLU A N 1
ATOM 735 C CA . GLU A 1 92 ? 7.839 -5.822 4.002 1.00 92.06 92 GLU A CA 1
ATOM 736 C C . GLU A 1 92 ? 7.527 -4.317 3.981 1.00 92.06 92 GLU A C 1
ATOM 738 O O . GLU A 1 92 ? 7.915 -3.591 4.899 1.00 92.06 92 GLU A O 1
ATOM 743 N N . LYS A 1 93 ? 6.752 -3.838 2.996 1.00 89.06 93 LYS A N 1
ATOM 744 C CA . LYS A 1 93 ? 6.371 -2.416 2.928 1.00 89.06 93 LYS A CA 1
ATOM 745 C C . LYS A 1 93 ? 5.582 -1.963 4.140 1.00 89.06 93 LYS A C 1
ATOM 747 O O . LYS A 1 93 ? 5.803 -0.868 4.644 1.00 89.06 93 LYS A O 1
ATOM 752 N N . ILE A 1 94 ? 4.637 -2.774 4.598 1.00 91.69 94 ILE A N 1
ATOM 753 C CA . ILE A 1 94 ? 3.801 -2.418 5.744 1.00 91.69 94 ILE A CA 1
ATOM 754 C C . ILE A 1 94 ? 4.662 -2.291 6.999 1.00 91.69 94 ILE A C 1
ATOM 756 O O . ILE A 1 94 ? 4.471 -1.360 7.778 1.00 91.69 94 ILE A O 1
ATOM 760 N N . GLN A 1 95 ? 5.646 -3.174 7.176 1.00 91.75 95 GLN A N 1
ATOM 761 C CA . GLN A 1 95 ? 6.598 -3.062 8.278 1.00 91.75 95 GLN A CA 1
ATOM 762 C C . GLN A 1 95 ? 7.452 -1.794 8.178 1.00 91.75 95 GLN A C 1
ATOM 764 O O . GLN A 1 95 ? 7.607 -1.107 9.184 1.00 91.75 95 GLN A O 1
ATOM 769 N N . GLN A 1 96 ? 7.924 -1.431 6.981 1.00 90.44 96 GLN A N 1
ATOM 770 C CA . GLN A 1 96 ? 8.621 -0.157 6.761 1.00 90.44 96 GLN A CA 1
ATOM 771 C C . GLN A 1 96 ? 7.725 1.039 7.114 1.00 90.44 96 GLN A C 1
ATOM 773 O O . GLN A 1 96 ? 8.145 1.940 7.832 1.00 90.44 96 GLN A O 1
ATOM 778 N N . VAL A 1 97 ? 6.461 1.028 6.678 1.00 89.44 97 VAL A N 1
ATOM 779 C CA . VAL A 1 97 ? 5.496 2.097 6.976 1.00 89.44 97 VAL A CA 1
ATOM 780 C C . VAL A 1 97 ? 5.240 2.217 8.477 1.00 89.44 97 VAL A C 1
ATOM 782 O O . VAL A 1 97 ? 5.231 3.332 8.987 1.00 89.44 97 VAL A O 1
ATOM 785 N N . ARG A 1 98 ? 5.124 1.105 9.215 1.00 90.50 98 ARG A N 1
ATOM 786 C CA . ARG A 1 98 ? 4.966 1.120 10.685 1.00 90.50 98 ARG A CA 1
ATOM 787 C C . ARG A 1 98 ? 6.137 1.773 11.425 1.00 90.50 98 ARG A C 1
ATOM 789 O O . ARG A 1 98 ? 5.947 2.220 12.551 1.00 90.50 98 ARG A O 1
ATOM 796 N N . GLN A 1 99 ? 7.325 1.820 10.823 1.00 91.00 99 GLN A N 1
ATOM 797 C CA . GLN A 1 99 ? 8.496 2.483 11.406 1.00 91.00 99 GLN A CA 1
ATOM 798 C C . GLN A 1 99 ? 8.499 4.001 11.164 1.00 91.00 99 GLN A C 1
ATOM 800 O O . GLN A 1 99 ? 9.227 4.728 11.839 1.00 91.00 99 GLN A O 1
ATOM 805 N N . THR A 1 100 ? 7.684 4.500 10.230 1.00 88.06 100 THR A N 1
ATOM 806 C CA . THR A 1 100 ? 7.569 5.940 9.956 1.00 88.06 100 THR A CA 1
ATOM 807 C C . THR A 1 100 ? 6.731 6.657 11.024 1.00 88.06 100 THR A C 1
ATOM 809 O O . THR A 1 100 ? 5.882 6.024 11.656 1.00 88.06 100 THR A O 1
ATOM 812 N N . PRO A 1 101 ? 6.895 7.983 11.210 1.00 88.56 101 PRO A N 1
ATOM 813 C CA . PRO A 1 101 ? 6.035 8.769 12.099 1.00 88.56 101 PRO A CA 1
ATOM 814 C C . PRO A 1 101 ? 4.541 8.609 11.786 1.00 88.56 101 PRO A C 1
ATOM 816 O O . PRO A 1 101 ? 3.766 8.326 12.696 1.00 88.56 101 PRO A O 1
ATOM 819 N N . ALA A 1 102 ? 4.168 8.662 10.501 1.00 86.25 102 ALA A N 1
ATOM 820 C CA . ALA A 1 102 ? 2.788 8.492 10.043 1.00 86.25 102 ALA A CA 1
ATOM 821 C C . ALA A 1 102 ? 2.219 7.087 10.324 1.00 86.25 102 ALA A C 1
ATOM 823 O O . ALA A 1 102 ? 1.007 6.913 10.419 1.00 86.25 102 ALA A O 1
ATOM 824 N N . GLY A 1 103 ? 3.077 6.071 10.466 1.00 87.12 103 GLY A N 1
ATOM 825 C CA . GLY A 1 103 ? 2.675 4.696 10.771 1.00 87.12 103 GLY A CA 1
ATOM 826 C C . GLY A 1 103 ? 2.548 4.371 12.260 1.00 87.12 103 GLY A C 1
ATOM 827 O O . GLY A 1 103 ? 2.187 3.242 12.608 1.00 87.12 103 GLY A O 1
ATOM 828 N N . LYS A 1 104 ? 2.837 5.321 13.158 1.00 91.88 104 LYS A N 1
ATOM 829 C CA . LYS A 1 104 ? 2.665 5.111 14.600 1.00 91.88 104 LYS A CA 1
ATOM 830 C C . LYS A 1 104 ? 1.182 4.950 14.944 1.00 91.88 104 LYS A C 1
ATOM 832 O O . LYS A 1 104 ? 0.332 5.693 14.464 1.00 91.88 104 LYS A O 1
ATOM 837 N N . GLY A 1 105 ? 0.871 3.965 15.787 1.00 92.56 105 GLY A N 1
ATOM 838 C CA . GLY A 1 105 ? -0.501 3.694 16.236 1.00 92.56 105 GLY A CA 1
ATOM 839 C C . GLY A 1 105 ? -1.387 2.949 15.231 1.00 92.56 105 GLY A C 1
ATOM 840 O O . GLY A 1 105 ? -2.570 2.763 15.504 1.00 92.56 105 GLY A O 1
ATOM 841 N N . LEU A 1 106 ? -0.839 2.494 14.096 1.00 94.44 106 LEU A N 1
ATOM 842 C CA . LEU A 1 106 ? -1.568 1.630 13.166 1.00 94.44 106 LEU A CA 1
ATOM 843 C C . LEU A 1 106 ? -1.955 0.308 13.839 1.00 94.44 106 LEU A C 1
ATOM 845 O O . LEU A 1 106 ? -1.097 -0.395 14.377 1.00 94.44 106 LEU A O 1
ATOM 849 N N . LYS A 1 107 ? -3.246 -0.018 13.775 1.00 95.31 107 LYS A N 1
ATOM 850 C CA . LYS A 1 107 ? -3.858 -1.173 14.445 1.00 95.31 107 LYS A CA 1
ATOM 851 C C . LYS A 1 107 ? -4.917 -1.883 13.602 1.00 95.31 107 LYS A C 1
ATOM 853 O O . LYS A 1 107 ? -5.182 -3.056 13.839 1.00 95.31 107 LYS A O 1
ATOM 858 N N . ASP A 1 108 ? -5.462 -1.228 12.580 1.00 95.62 108 ASP A N 1
ATOM 859 C CA . ASP A 1 108 ? -6.456 -1.801 11.675 1.00 95.62 108 ASP A CA 1
ATOM 860 C C . ASP A 1 108 ? -5.941 -1.787 10.231 1.00 95.62 108 ASP A C 1
ATOM 862 O O . ASP A 1 108 ? -5.309 -0.824 9.796 1.00 95.62 108 ASP A O 1
ATOM 866 N N . ILE A 1 109 ? -6.235 -2.844 9.469 1.00 95.31 109 ILE A N 1
ATOM 867 C CA . ILE A 1 109 ? -5.961 -2.918 8.029 1.00 95.31 109 ILE A CA 1
ATOM 868 C C . ILE A 1 109 ? -7.262 -3.053 7.251 1.00 95.31 109 ILE A C 1
ATOM 870 O O . ILE A 1 109 ? -8.091 -3.922 7.537 1.00 95.31 109 ILE A O 1
ATOM 874 N N . TYR A 1 110 ? -7.370 -2.283 6.173 1.00 94.88 110 TYR A N 1
ATOM 875 C CA . TYR A 1 110 ? -8.368 -2.485 5.137 1.00 94.88 110 TYR A CA 1
ATOM 876 C C . TYR A 1 110 ? -7.720 -2.662 3.757 1.00 94.88 110 TYR A C 1
ATOM 878 O O . TYR A 1 110 ? -6.924 -1.837 3.318 1.00 94.88 110 TYR A O 1
ATOM 886 N N . VAL A 1 111 ? -8.043 -3.752 3.056 1.00 93.12 111 VAL A N 1
ATOM 887 C CA . VAL A 1 111 ? -7.469 -4.071 1.738 1.00 93.12 111 VAL A CA 1
ATOM 888 C C . VAL A 1 111 ? -8.500 -3.888 0.630 1.00 93.12 111 VAL A C 1
ATOM 890 O O . VAL A 1 111 ? -9.401 -4.714 0.461 1.00 93.12 111 VAL A O 1
ATOM 893 N N . MET A 1 112 ? -8.298 -2.857 -0.184 1.00 91.12 112 MET A N 1
ATOM 894 C CA . MET A 1 112 ? -9.045 -2.589 -1.406 1.00 91.12 112 MET A CA 1
ATOM 895 C C . MET A 1 112 ? -8.509 -3.448 -2.544 1.00 91.12 112 MET A C 1
ATOM 897 O O . MET A 1 112 ? -7.411 -3.193 -3.041 1.00 91.12 112 MET A O 1
ATOM 901 N N . THR A 1 113 ? -9.222 -4.504 -2.946 1.00 87.38 113 THR A N 1
ATOM 902 C CA . THR A 1 113 ? -8.674 -5.430 -3.949 1.00 87.38 113 THR A CA 1
ATOM 903 C C . THR A 1 113 ? -9.691 -6.151 -4.822 1.00 87.38 113 THR A C 1
ATOM 905 O O . THR A 1 113 ? -10.704 -6.677 -4.361 1.00 87.38 113 THR A O 1
ATOM 908 N N . ASN A 1 114 ? -9.344 -6.287 -6.107 1.00 84.44 114 ASN A N 1
ATOM 909 C CA . ASN A 1 114 ? -10.034 -7.160 -7.056 1.00 84.44 114 ASN A CA 1
ATOM 910 C C . ASN A 1 114 ? -9.463 -8.595 -7.091 1.00 84.44 114 ASN A C 1
ATOM 912 O O . ASN A 1 114 ? -9.921 -9.418 -7.884 1.00 84.44 114 ASN A O 1
ATOM 916 N N . GLY A 1 115 ? -8.498 -8.933 -6.229 1.00 84.56 115 GLY A N 1
ATOM 917 C CA . GLY A 1 115 ? -7.848 -10.244 -6.203 1.00 84.56 115 GLY A CA 1
ATOM 918 C C . GLY A 1 115 ? -8.804 -11.427 -5.983 1.00 84.56 115 GLY A C 1
ATOM 919 O O . GLY A 1 115 ? -9.910 -11.289 -5.446 1.00 84.56 115 GLY A O 1
ATOM 920 N N . LYS A 1 116 ? -8.360 -12.625 -6.395 1.00 88.19 116 LYS A N 1
ATOM 921 C CA . LYS A 1 116 ? -9.078 -13.894 -6.174 1.00 88.19 116 LYS A CA 1
ATOM 922 C C . LYS A 1 116 ? -9.158 -14.205 -4.672 1.00 88.19 116 LYS A C 1
ATOM 924 O O . LYS A 1 116 ? -8.165 -14.037 -3.964 1.00 88.19 116 LYS A O 1
ATOM 929 N N . LYS A 1 117 ? -10.288 -14.752 -4.197 1.00 88.25 117 LYS A N 1
ATOM 930 C CA . LYS A 1 117 ? -10.529 -15.061 -2.766 1.00 88.25 117 LYS A CA 1
ATOM 931 C C . LYS A 1 117 ? -9.385 -15.845 -2.108 1.00 88.25 117 LYS A C 1
ATOM 933 O O . LYS A 1 117 ? -8.950 -15.496 -1.016 1.00 88.25 117 LYS A O 1
ATOM 938 N N . GLY A 1 118 ? -8.847 -16.859 -2.792 1.00 89.94 118 GLY A N 1
ATOM 939 C CA . GLY A 1 118 ? -7.734 -17.662 -2.272 1.00 89.94 118 GLY A CA 1
ATOM 940 C C . GLY A 1 118 ? -6.444 -16.862 -2.051 1.00 89.94 118 GLY A C 1
ATOM 941 O O . GLY A 1 118 ? -5.736 -17.099 -1.074 1.00 89.94 118 GLY A O 1
ATOM 942 N N . TRP A 1 119 ? -6.153 -15.884 -2.914 1.00 91.12 119 TRP A N 1
ATOM 943 C CA . TRP A 1 119 ? -5.010 -14.988 -2.734 1.00 91.12 119 TRP A CA 1
ATOM 944 C C . TRP A 1 119 ? -5.246 -14.009 -1.580 1.00 91.12 119 TRP A C 1
ATOM 946 O O . TRP A 1 119 ? -4.376 -13.863 -0.725 1.00 91.12 119 TRP A O 1
ATOM 956 N N . VAL A 1 120 ? -6.443 -13.419 -1.503 1.00 91.94 120 VAL A N 1
ATOM 957 C CA . VAL A 1 120 ? -6.828 -12.512 -0.409 1.00 91.94 120 VAL A CA 1
ATOM 958 C C . VAL A 1 120 ? -6.721 -13.218 0.945 1.00 91.94 120 VAL A C 1
ATOM 960 O O . VAL A 1 120 ? -6.153 -12.669 1.882 1.00 91.94 120 VAL A O 1
ATOM 963 N N . GLY A 1 121 ? -7.167 -14.474 1.041 1.00 93.69 121 GLY A N 1
ATOM 964 C CA . GLY A 1 121 ? -7.019 -15.273 2.260 1.00 93.69 121 GLY A CA 1
ATOM 965 C C . GLY A 1 121 ? -5.557 -15.524 2.654 1.00 93.69 121 GLY A C 1
ATOM 966 O O . GLY A 1 121 ? -5.227 -15.464 3.837 1.00 93.69 121 GLY A O 1
ATOM 967 N N . LYS A 1 122 ? -4.662 -15.766 1.683 1.00 95.25 122 LYS A N 1
ATOM 968 C CA . LYS A 1 122 ? -3.214 -15.881 1.943 1.00 95.25 122 LYS A CA 1
ATOM 969 C C . LYS A 1 122 ? -2.629 -14.557 2.439 1.00 95.25 122 LYS A C 1
ATOM 971 O O . LYS A 1 122 ? -1.848 -14.578 3.383 1.00 95.25 122 LYS A O 1
ATOM 976 N N . LEU A 1 123 ? -3.035 -13.432 1.845 1.00 94.19 123 LEU A N 1
ATOM 977 C CA . LEU A 1 123 ? -2.611 -12.104 2.289 1.00 94.19 123 LEU A CA 1
ATOM 978 C C . LEU A 1 123 ? -3.074 -11.829 3.725 1.00 94.19 123 LEU A C 1
ATOM 980 O O . LEU A 1 123 ? -2.242 -11.482 4.553 1.00 94.19 123 LEU A O 1
ATOM 984 N N . LYS A 1 124 ? -4.358 -12.050 4.048 1.00 94.69 124 LYS A N 1
ATOM 985 C CA . LYS A 1 124 ? -4.884 -11.863 5.414 1.00 94.69 124 LYS A CA 1
ATOM 986 C C . LYS A 1 124 ? -4.076 -12.666 6.432 1.00 94.69 124 LYS A C 1
ATOM 988 O O . LYS A 1 124 ? -3.641 -12.101 7.423 1.00 94.69 124 LYS A O 1
ATOM 993 N N . ARG A 1 125 ? -3.798 -13.947 6.155 1.00 96.25 125 ARG A N 1
ATOM 994 C CA . ARG A 1 125 ? -2.972 -14.788 7.041 1.00 96.25 125 ARG A CA 1
ATOM 995 C C . ARG A 1 125 ? -1.553 -14.254 7.214 1.00 96.25 125 ARG A C 1
ATOM 997 O O . ARG A 1 125 ? -1.062 -14.228 8.336 1.00 96.25 125 ARG A O 1
ATOM 1004 N N . ALA A 1 126 ? -0.910 -13.827 6.129 1.00 95.81 126 ALA A N 1
ATOM 1005 C CA . ALA A 1 126 ? 0.438 -13.267 6.190 1.00 95.81 126 ALA A CA 1
ATOM 1006 C C . ALA A 1 126 ? 0.485 -11.973 7.016 1.00 95.81 126 ALA A C 1
ATOM 1008 O O . ALA A 1 126 ? 1.396 -11.799 7.815 1.00 95.81 126 ALA A O 1
ATOM 1009 N N . LEU A 1 127 ? -0.520 -11.104 6.872 1.00 94.75 127 LEU A N 1
ATOM 1010 C CA . LEU A 1 127 ? -0.647 -9.881 7.667 1.00 94.75 127 LEU A CA 1
ATOM 1011 C C . LEU A 1 127 ? -0.948 -10.186 9.139 1.00 94.75 127 LEU A C 1
ATOM 1013 O O . LEU A 1 127 ? -0.320 -9.615 10.020 1.00 94.75 127 LEU A O 1
ATOM 1017 N N . SER A 1 128 ? -1.854 -11.123 9.430 1.00 94.44 128 SER A N 1
ATOM 1018 C CA . SER A 1 128 ? -2.125 -11.552 10.808 1.00 94.44 128 SER A CA 1
ATOM 1019 C C . SER A 1 128 ? -0.874 -12.111 11.489 1.00 94.44 128 SER A C 1
ATOM 1021 O O . SER A 1 128 ? -0.639 -11.822 12.659 1.00 94.44 128 SER A O 1
ATOM 1023 N N . ALA A 1 129 ? -0.044 -12.860 10.757 1.00 95.06 129 ALA A N 1
ATOM 1024 C CA . ALA A 1 129 ? 1.184 -13.449 11.284 1.00 95.06 129 ALA A CA 1
ATOM 1025 C C . ALA A 1 129 ? 2.236 -12.410 11.709 1.00 95.06 129 ALA A C 1
ATOM 1027 O O . ALA A 1 129 ? 3.094 -12.733 12.524 1.00 95.06 129 ALA A O 1
ATOM 1028 N N . THR A 1 130 ? 2.177 -11.164 11.215 1.00 92.69 130 THR A N 1
ATOM 1029 C CA . THR A 1 130 ? 3.096 -10.109 11.680 1.00 92.69 130 THR A CA 1
ATOM 1030 C C . THR A 1 130 ? 2.760 -9.592 13.077 1.00 92.69 130 THR A C 1
ATOM 1032 O O . THR A 1 130 ? 3.586 -8.911 13.677 1.00 92.69 130 THR A O 1
ATOM 1035 N N . GLY A 1 131 ? 1.544 -9.850 13.570 1.00 90.25 131 GLY A N 1
ATOM 1036 C CA . GLY A 1 131 ? 1.061 -9.359 14.859 1.00 90.25 131 GLY A CA 1
ATOM 1037 C C . GLY A 1 131 ? 0.831 -7.841 14.925 1.00 90.25 131 GLY A C 1
ATOM 1038 O O . GLY A 1 131 ? 1.251 -7.066 14.058 1.00 90.25 131 GLY A O 1
ATOM 1039 N N . GLY A 1 132 ? 0.149 -7.417 15.993 1.00 90.25 132 GLY A N 1
ATOM 1040 C CA . GLY A 1 132 ? -0.149 -6.007 16.271 1.00 90.25 132 GLY A CA 1
ATOM 1041 C C . GLY A 1 132 ? -1.329 -5.421 15.491 1.00 90.25 132 GLY A C 1
ATOM 1042 O O . GLY A 1 132 ? -1.435 -4.203 15.419 1.00 90.25 132 GLY A O 1
ATOM 1043 N N . TRP A 1 133 ? -2.190 -6.266 14.914 1.00 94.69 133 TRP A N 1
ATOM 1044 C CA . TRP A 1 133 ? -3.413 -5.852 14.223 1.00 94.69 133 TRP A CA 1
ATOM 1045 C C . TRP A 1 133 ? -4.647 -6.305 15.005 1.00 94.69 133 TRP A C 1
ATOM 1047 O O . TRP A 1 133 ? -4.771 -7.487 15.321 1.00 94.69 133 TRP A O 1
ATOM 1057 N N . GLU A 1 134 ? -5.562 -5.380 15.280 1.00 94.25 134 GLU A N 1
ATOM 1058 C CA . GLU A 1 134 ? -6.871 -5.646 15.882 1.00 94.25 134 GLU A CA 1
ATOM 1059 C C . GLU A 1 134 ? -7.837 -6.205 14.831 1.00 94.25 134 GLU A C 1
ATOM 1061 O O . GLU A 1 134 ? -8.533 -7.192 15.082 1.00 94.25 134 GLU A O 1
ATOM 1066 N N . LYS A 1 135 ? -7.871 -5.604 13.631 1.00 94.12 135 LYS A N 1
ATOM 1067 C CA . LYS A 1 135 ? -8.759 -6.028 12.538 1.00 94.12 135 LYS A CA 1
ATOM 1068 C C . LYS A 1 135 ? -8.066 -5.996 11.183 1.00 94.12 135 LYS A C 1
ATOM 1070 O O . LYS A 1 135 ? -7.281 -5.104 10.874 1.00 94.12 135 LYS A O 1
ATOM 1075 N N . ILE A 1 136 ? -8.410 -6.972 10.342 1.00 94.44 136 ILE A N 1
ATOM 1076 C CA . ILE A 1 136 ? -7.991 -7.039 8.937 1.00 94.44 136 ILE A CA 1
ATOM 1077 C C . ILE A 1 136 ? -9.223 -7.333 8.081 1.00 94.44 136 ILE A C 1
ATOM 1079 O O . ILE A 1 136 ? -9.722 -8.465 8.043 1.00 94.44 136 ILE A O 1
ATOM 1083 N N . ALA A 1 137 ? -9.703 -6.310 7.384 1.00 93.38 137 ALA A N 1
ATOM 1084 C CA . ALA A 1 137 ? -10.858 -6.367 6.497 1.00 93.38 137 ALA A CA 1
ATOM 1085 C C . ALA A 1 137 ? -10.446 -6.124 5.039 1.00 93.38 137 ALA A C 1
ATOM 1087 O O . ALA A 1 137 ? -9.353 -5.642 4.745 1.00 93.38 137 ALA A O 1
ATOM 1088 N N . THR A 1 138 ? -11.309 -6.504 4.103 1.00 91.25 138 THR A N 1
ATOM 1089 C CA . THR A 1 138 ? -11.055 -6.380 2.663 1.00 91.25 138 THR A CA 1
ATOM 1090 C C . THR A 1 138 ? -12.335 -5.994 1.929 1.00 91.25 138 THR A C 1
ATOM 1092 O O . THR A 1 138 ? -13.423 -6.277 2.431 1.00 91.25 138 THR A O 1
ATOM 1095 N N . SER A 1 139 ? -12.248 -5.464 0.703 1.00 86.19 139 SER A N 1
ATOM 1096 C CA . SER A 1 139 ? -13.445 -5.184 -0.123 1.00 86.19 139 SER A CA 1
ATOM 1097 C C . SER A 1 139 ? -14.313 -6.415 -0.381 1.00 86.19 139 SER A C 1
ATOM 1099 O O . SER A 1 139 ? -15.475 -6.298 -0.753 1.00 86.19 139 SER A O 1
ATOM 1101 N N . ARG A 1 140 ? -13.758 -7.623 -0.214 1.00 83.06 140 ARG A N 1
ATOM 1102 C CA . ARG A 1 140 ? -14.499 -8.884 -0.352 1.00 83.06 140 ARG A CA 1
ATOM 1103 C C . ARG A 1 140 ? -15.316 -9.236 0.893 1.00 83.06 140 ARG A C 1
ATOM 1105 O O . ARG A 1 140 ? -16.185 -10.096 0.786 1.00 83.06 140 ARG A O 1
ATOM 1112 N N . ASP A 1 141 ? -15.023 -8.602 2.026 1.00 81.88 141 ASP A N 1
ATOM 1113 C CA . ASP A 1 141 ? -15.744 -8.763 3.290 1.00 81.88 141 ASP A CA 1
ATOM 1114 C C . ASP A 1 141 ? -16.929 -7.776 3.397 1.00 81.88 141 ASP A C 1
ATOM 1116 O O . ASP A 1 141 ? -17.784 -7.942 4.264 1.00 81.88 141 ASP A O 1
ATOM 1120 N N . ILE A 1 142 ? -17.016 -6.773 2.507 1.00 78.75 142 ILE A N 1
ATOM 1121 C CA . ILE A 1 142 ? -18.161 -5.857 2.450 1.00 78.75 142 ILE A CA 1
ATOM 1122 C C . ILE A 1 142 ? -19.369 -6.573 1.838 1.00 78.75 142 ILE A C 1
ATOM 1124 O O . ILE A 1 142 ? -19.334 -7.061 0.704 1.00 78.75 142 ILE A O 1
ATOM 1128 N N . VAL A 1 143 ? -20.469 -6.587 2.586 1.00 74.06 143 VAL A N 1
ATOM 1129 C CA . VAL A 1 143 ? -21.770 -7.066 2.117 1.00 74.06 143 VAL A CA 1
ATOM 1130 C C . VAL A 1 143 ? -22.480 -5.914 1.405 1.00 74.06 143 VAL A C 1
ATOM 1132 O O . VAL A 1 143 ? -22.906 -4.961 2.047 1.00 74.06 143 VAL A O 1
ATOM 1135 N N . LEU A 1 144 ? -22.585 -5.993 0.076 1.00 72.31 144 LEU A N 1
ATOM 1136 C CA . LEU A 1 144 ? -23.261 -4.998 -0.767 1.00 72.31 144 LEU A CA 1
ATOM 1137 C C . LEU A 1 144 ? -24.492 -5.608 -1.446 1.00 72.31 144 LEU A C 1
ATOM 1139 O O . LEU A 1 144 ? -24.434 -6.747 -1.927 1.00 72.31 144 LEU A O 1
ATOM 1143 N N . THR A 1 145 ? -25.576 -4.835 -1.560 1.00 74.19 145 THR A N 1
ATOM 1144 C CA . THR A 1 145 ? -26.706 -5.193 -2.437 1.00 74.19 145 THR A CA 1
ATOM 1145 C C . THR A 1 145 ? -26.288 -5.158 -3.914 1.00 74.19 145 THR A C 1
ATOM 1147 O O . THR A 1 145 ? -25.199 -4.688 -4.258 1.00 74.19 145 THR A O 1
ATOM 1150 N N . LYS A 1 146 ? -27.128 -5.673 -4.826 1.00 71.12 146 LYS A N 1
ATOM 1151 C CA . LYS A 1 146 ? -26.833 -5.653 -6.273 1.00 71.12 146 LYS A CA 1
ATOM 1152 C C . LYS A 1 146 ? -26.594 -4.231 -6.784 1.00 71.12 146 LYS A C 1
ATOM 1154 O O . LYS A 1 146 ? -25.678 -4.022 -7.568 1.00 71.12 146 LYS A O 1
ATOM 1159 N N . GLU A 1 147 ? -27.371 -3.279 -6.292 1.00 74.12 147 GLU A N 1
ATOM 1160 C CA . GLU A 1 147 ? -27.342 -1.866 -6.659 1.00 74.12 147 GLU A CA 1
ATOM 1161 C C . GLU A 1 147 ? -26.095 -1.184 -6.082 1.00 74.12 147 GLU A C 1
ATOM 1163 O O . GLU A 1 147 ? -25.430 -0.395 -6.747 1.00 74.12 147 GLU A O 1
ATOM 1168 N N . GLN A 1 148 ? -25.693 -1.552 -4.865 1.00 69.50 148 GLN A N 1
ATOM 1169 C CA . GLN A 1 148 ? -24.501 -0.990 -4.229 1.00 69.50 148 GLN A CA 1
ATOM 1170 C C . GLN A 1 148 ? -23.188 -1.499 -4.842 1.00 69.50 148 GLN A C 1
ATOM 1172 O O . GLN A 1 148 ? -22.142 -0.871 -4.675 1.00 69.50 148 GLN A O 1
ATOM 1177 N N . LYS A 1 149 ? -23.209 -2.598 -5.608 1.00 71.62 149 LYS A N 1
ATOM 1178 C CA . LYS A 1 149 ? -22.020 -3.052 -6.349 1.00 71.62 149 LYS A CA 1
ATOM 1179 C C . LYS A 1 149 ? -21.536 -2.023 -7.368 1.00 71.62 149 LYS A C 1
ATOM 1181 O O . LYS A 1 149 ? -20.333 -1.967 -7.607 1.00 71.62 149 LYS A O 1
ATOM 1186 N N . TYR A 1 150 ? -22.430 -1.196 -7.920 1.00 70.38 1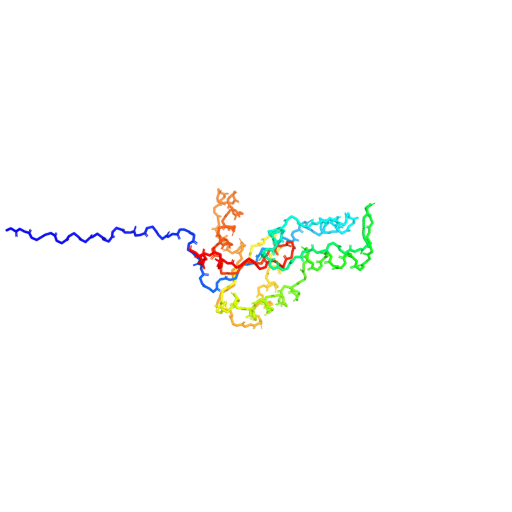50 TYR A N 1
ATOM 1187 C CA . TYR A 1 150 ? -22.054 -0.136 -8.861 1.00 70.38 150 TYR A CA 1
ATOM 1188 C C . TYR A 1 150 ? -21.206 0.965 -8.210 1.00 70.38 150 TYR A C 1
ATOM 1190 O O . TYR A 1 150 ? -20.422 1.609 -8.897 1.00 70.38 150 TYR A O 1
ATOM 1198 N N . ILE A 1 151 ? -21.305 1.134 -6.888 1.00 77.75 151 ILE A N 1
ATOM 1199 C CA . ILE A 1 151 ? -20.551 2.139 -6.123 1.00 77.75 151 ILE A CA 1
ATOM 1200 C C . ILE A 1 151 ? -19.451 1.527 -5.249 1.00 77.75 151 ILE A C 1
ATOM 1202 O O . ILE A 1 151 ? -18.807 2.243 -4.488 1.00 77.75 151 ILE A O 1
ATOM 1206 N N . ALA A 1 152 ? -19.206 0.215 -5.345 1.00 74.94 152 ALA A N 1
ATOM 1207 C CA . ALA A 1 152 ? -18.249 -0.490 -4.489 1.00 74.94 152 ALA A CA 1
ATOM 1208 C C . ALA A 1 152 ? -16.849 0.146 -4.529 1.00 74.94 152 ALA A C 1
ATOM 1210 O O . ALA A 1 152 ? -16.207 0.318 -3.497 1.00 74.94 152 ALA A O 1
ATOM 1211 N N . GLN A 1 153 ? -16.411 0.564 -5.719 1.00 77.25 153 GLN A N 1
ATOM 1212 C CA . GLN A 1 153 ? -15.124 1.230 -5.896 1.00 77.25 153 GLN A CA 1
ATOM 1213 C C . GLN A 1 153 ? -15.102 2.633 -5.267 1.00 77.25 153 GLN A C 1
ATOM 1215 O O . GLN A 1 153 ? -14.081 3.035 -4.719 1.00 77.25 153 GLN A O 1
ATOM 1220 N N . SER A 1 154 ? -16.218 3.365 -5.287 1.00 79.62 154 SER A N 1
ATOM 1221 C CA . SER A 1 154 ? -16.338 4.665 -4.616 1.00 79.62 154 SER A CA 1
ATOM 1222 C C . SER A 1 154 ? -16.323 4.523 -3.093 1.00 79.62 154 SER A C 1
ATOM 1224 O O . SER A 1 154 ? -15.702 5.336 -2.413 1.00 79.62 154 SER A O 1
ATOM 1226 N N . VAL A 1 155 ? -16.947 3.468 -2.556 1.00 82.94 155 VAL A N 1
ATOM 1227 C CA . VAL A 1 155 ? -16.909 3.147 -1.118 1.00 82.94 155 VAL A CA 1
ATOM 1228 C C . VAL A 1 155 ? -15.483 2.829 -0.673 1.00 82.94 155 VAL A C 1
ATOM 1230 O O . VAL A 1 155 ? -15.024 3.371 0.329 1.00 82.94 155 VAL A O 1
ATOM 1233 N N . ASP A 1 156 ? -14.764 2.010 -1.444 1.00 84.31 156 ASP A N 1
ATOM 1234 C CA . ASP A 1 156 ? -13.345 1.729 -1.213 1.00 84.31 156 ASP A CA 1
ATOM 1235 C C . ASP A 1 156 ? -12.532 3.031 -1.150 1.00 84.31 156 ASP A C 1
ATOM 1237 O O . ASP A 1 156 ? -11.847 3.294 -0.160 1.00 84.31 156 ASP A O 1
ATOM 1241 N N . MET A 1 157 ? -12.672 3.901 -2.154 1.00 82.56 157 MET A N 1
ATOM 1242 C CA . MET A 1 157 ? -11.938 5.168 -2.189 1.00 82.56 157 MET A CA 1
ATOM 1243 C C . MET A 1 157 ? -12.279 6.096 -1.016 1.00 82.56 157 MET A C 1
ATOM 1245 O O . MET A 1 157 ? -11.376 6.753 -0.503 1.00 82.56 157 MET A O 1
ATOM 1249 N N . LEU A 1 158 ? -13.531 6.116 -0.546 1.00 84.44 158 LEU A N 1
ATOM 1250 C CA . LEU A 1 158 ? -13.927 6.892 0.633 1.00 84.44 158 LEU A CA 1
ATOM 1251 C C . LEU A 1 158 ? -13.271 6.361 1.917 1.00 84.44 158 LEU A C 1
ATOM 1253 O O . LEU A 1 158 ? -12.814 7.147 2.745 1.00 84.44 158 LEU A O 1
ATOM 1257 N N . ILE A 1 159 ? -13.182 5.037 2.082 1.00 85.94 159 ILE A N 1
ATOM 1258 C CA . ILE A 1 159 ? -12.446 4.430 3.203 1.00 85.94 159 ILE A CA 1
ATOM 1259 C C . ILE A 1 159 ? -10.963 4.803 3.110 1.00 85.94 159 ILE A C 1
ATOM 1261 O O . ILE A 1 159 ? -10.358 5.181 4.111 1.00 85.94 159 ILE A O 1
ATOM 1265 N N . GLY A 1 160 ? -10.397 4.755 1.902 1.00 85.94 160 GLY A N 1
ATOM 1266 C CA . GLY A 1 160 ? -9.026 5.173 1.633 1.00 85.94 160 GLY A CA 1
ATOM 1267 C C . GLY A 1 160 ? -8.746 6.634 1.981 1.00 85.94 160 GLY A C 1
ATOM 1268 O O . GLY A 1 160 ? -7.734 6.921 2.610 1.00 85.94 160 GLY A O 1
ATOM 1269 N N . GLN A 1 161 ? -9.657 7.544 1.635 1.00 85.50 161 GLN A N 1
ATOM 1270 C CA . GLN A 1 161 ? -9.540 8.973 1.941 1.00 85.50 161 GLN A CA 1
ATOM 1271 C C . GLN A 1 161 ? -9.521 9.253 3.448 1.00 85.50 161 GLN A C 1
ATOM 1273 O O . GLN A 1 161 ? -8.910 10.219 3.892 1.00 85.50 161 GLN A O 1
ATOM 1278 N N . ARG A 1 162 ? -10.194 8.411 4.233 1.00 88.38 162 ARG A N 1
ATOM 1279 C CA . ARG A 1 162 ? -10.258 8.536 5.690 1.00 88.38 162 ARG A CA 1
ATOM 1280 C C . ARG A 1 162 ? -9.144 7.770 6.399 1.00 88.38 162 ARG A C 1
ATOM 1282 O O . ARG A 1 162 ? -9.089 7.809 7.620 1.00 88.38 162 ARG A O 1
ATOM 1289 N N . ALA A 1 163 ? -8.294 7.036 5.693 1.00 89.69 163 ALA A N 1
ATOM 1290 C CA . ALA A 1 163 ? -7.228 6.267 6.320 1.00 89.69 163 ALA A CA 1
ATOM 1291 C C . ALA A 1 163 ? -6.163 7.188 6.917 1.00 89.69 163 ALA A C 1
ATOM 1293 O O . ALA A 1 163 ? -5.815 8.187 6.300 1.00 89.69 163 ALA A O 1
ATOM 1294 N N . GLN A 1 164 ? -5.583 6.808 8.059 1.00 89.62 164 GLN A N 1
ATOM 1295 C CA . GLN A 1 164 ? -4.386 7.484 8.566 1.00 89.62 164 GLN A CA 1
ATOM 1296 C C . GLN A 1 164 ? -3.232 7.344 7.565 1.00 89.62 164 GLN A C 1
ATOM 1298 O O . GLN A 1 164 ? -2.514 8.303 7.287 1.00 89.62 164 GLN A O 1
ATOM 1303 N N . VAL A 1 165 ? -3.075 6.136 7.014 1.00 88.81 165 VAL A N 1
ATOM 1304 C CA . VAL A 1 165 ? -2.116 5.845 5.949 1.00 88.81 165 VAL A CA 1
ATOM 1305 C C . VAL A 1 165 ? -2.801 5.047 4.851 1.00 88.81 165 VAL A C 1
ATOM 1307 O O . VAL A 1 165 ? -3.451 4.037 5.119 1.00 88.81 165 VAL A O 1
ATOM 1310 N N . LEU A 1 166 ? -2.604 5.450 3.600 1.00 88.12 166 LEU A N 1
ATOM 1311 C CA . LEU A 1 166 ? -3.040 4.709 2.422 1.00 88.12 166 LEU A CA 1
ATOM 1312 C C . LEU A 1 166 ? -1.835 4.320 1.566 1.00 88.12 166 LEU A C 1
ATOM 1314 O O . LEU A 1 166 ? -1.038 5.181 1.232 1.00 88.12 166 LEU A O 1
ATOM 1318 N N . ILE A 1 167 ? -1.721 3.045 1.182 1.00 86.25 167 ILE A N 1
ATOM 1319 C CA . ILE A 1 167 ? -0.690 2.516 0.278 1.00 86.25 167 ILE A CA 1
ATOM 1320 C C . ILE A 1 167 ? -1.316 2.177 -1.082 1.00 86.25 167 ILE A C 1
ATOM 1322 O O . ILE A 1 167 ? -2.167 1.293 -1.168 1.00 86.25 167 ILE A O 1
ATOM 1326 N N . GLY A 1 168 ? -0.897 2.866 -2.148 1.00 80.25 168 GLY A N 1
ATOM 1327 C CA . GLY A 1 168 ? -1.417 2.691 -3.517 1.00 80.25 168 GLY A CA 1
ATOM 1328 C C . GLY A 1 168 ? -0.898 1.469 -4.307 1.00 80.25 168 GLY A C 1
ATOM 1329 O O . GLY A 1 168 ? 0.136 0.893 -3.976 1.00 80.25 168 GLY A O 1
ATOM 1330 N N . ASN A 1 169 ? -1.600 1.110 -5.398 1.00 65.44 169 ASN A N 1
ATOM 1331 C CA . ASN A 1 169 ? -1.308 -0.076 -6.227 1.00 65.44 169 ASN A CA 1
ATOM 1332 C C . ASN A 1 169 ? -0.212 0.105 -7.293 1.00 65.44 169 ASN A C 1
ATOM 1334 O O . ASN A 1 169 ? 0.405 -0.873 -7.700 1.00 65.44 169 ASN A O 1
ATOM 1338 N N . GLY A 1 170 ? 0.072 1.336 -7.737 1.00 53.66 170 GLY A N 1
ATOM 1339 C CA . GLY A 1 170 ? 1.239 1.657 -8.586 1.00 53.66 170 GLY A CA 1
ATOM 1340 C C . GLY A 1 170 ? 2.552 1.571 -7.805 1.00 53.66 170 GLY A C 1
ATOM 1341 O O . GLY A 1 170 ? 3.461 2.357 -8.036 1.00 53.66 170 GLY A O 1
ATOM 1342 N N . GLY A 1 171 ? 2.575 0.644 -6.845 1.00 43.56 171 GLY A N 1
ATOM 1343 C CA . GLY A 1 171 ? 3.376 0.454 -5.650 1.00 43.56 171 GLY A CA 1
ATOM 1344 C C . GLY A 1 171 ? 3.097 1.458 -4.529 1.00 43.56 171 GLY A C 1
ATOM 1345 O O . GLY A 1 171 ? 2.689 2.586 -4.783 1.00 43.56 171 GLY A O 1
ATOM 1346 N N . PHE A 1 172 ? 3.372 1.051 -3.291 1.00 47.38 172 PHE A N 1
ATOM 1347 C CA . PHE A 1 172 ? 4.248 1.792 -2.381 1.00 47.38 172 PHE A CA 1
ATOM 1348 C C . PHE A 1 172 ? 4.127 3.328 -2.435 1.00 47.38 172 PHE A C 1
ATOM 1350 O O . PHE A 1 172 ? 5.129 3.989 -2.607 1.00 47.38 172 PHE A O 1
ATOM 1357 N N . HIS A 1 173 ? 2.936 3.907 -2.336 1.00 42.62 173 HIS A N 1
ATOM 1358 C CA . HIS A 1 173 ? 2.766 5.343 -2.099 1.00 42.62 173 HIS A CA 1
ATOM 1359 C C . HIS A 1 173 ? 2.019 5.457 -0.800 1.00 42.62 173 HIS A C 1
ATOM 1361 O O . HIS A 1 173 ? 0.824 5.184 -0.804 1.00 42.62 173 HIS A O 1
ATOM 1367 N N . ALA A 1 174 ? 2.722 5.766 0.287 1.00 38.16 174 ALA A N 1
ATOM 1368 C CA . ALA A 1 174 ? 2.075 6.124 1.536 1.00 38.16 174 ALA A CA 1
ATOM 1369 C C . ALA A 1 174 ? 1.532 7.554 1.399 1.00 38.16 174 ALA A C 1
ATOM 1371 O O . ALA A 1 174 ? 2.289 8.519 1.436 1.00 38.16 174 ALA A O 1
ATOM 1372 N N . LEU A 1 175 ? 0.222 7.689 1.214 1.00 40.03 175 LEU A N 1
ATOM 1373 C CA . LEU A 1 175 ? -0.478 8.944 1.448 1.00 40.03 175 LEU A CA 1
ATOM 1374 C C . LEU A 1 175 ? -0.828 8.986 2.936 1.00 40.03 175 LEU A C 1
ATOM 1376 O O . LEU A 1 175 ? -1.588 8.145 3.416 1.00 40.03 175 LEU A O 1
ATOM 1380 N N . SER A 1 176 ? -0.225 9.925 3.661 1.00 37.84 176 SER A N 1
ATOM 1381 C CA . SER A 1 176 ? -0.633 10.287 5.019 1.00 37.84 176 SER A CA 1
ATOM 1382 C C . SER A 1 176 ? -1.676 11.398 4.928 1.00 37.84 176 SER A C 1
ATOM 1384 O O . SER A 1 176 ? -1.489 12.361 4.184 1.00 37.84 176 SER A O 1
ATOM 1386 N N . THR A 1 177 ? -2.766 11.295 5.687 1.00 36.69 177 THR A N 1
ATOM 1387 C CA . THR A 1 177 ? -3.772 12.368 5.800 1.00 36.69 177 THR A CA 1
ATOM 1388 C C . THR A 1 177 ? -3.306 13.573 6.628 1.00 36.69 177 THR A C 1
ATOM 1390 O O . THR A 1 177 ? -4.096 14.487 6.842 1.00 36.69 177 THR A O 1
ATOM 1393 N N . GLU A 1 178 ? -2.044 13.638 7.073 1.00 33.19 178 GLU A N 1
ATOM 1394 C CA . GLU A 1 178 ? -1.493 14.762 7.861 1.00 33.19 178 GLU A CA 1
ATOM 1395 C C . GLU A 1 178 ? -1.430 16.123 7.124 1.00 33.19 178 GLU A C 1
ATOM 1397 O O . GLU A 1 178 ? -0.941 17.106 7.671 1.00 33.19 178 GLU A O 1
ATOM 1402 N N . TYR A 1 179 ? -2.004 16.258 5.927 1.00 34.56 179 TYR A N 1
ATOM 1403 C CA . TYR A 1 179 ? -2.066 17.520 5.174 1.00 34.56 179 TYR A CA 1
ATOM 1404 C C . TYR A 1 179 ? -3.108 18.539 5.678 1.00 34.56 179 TYR A C 1
ATOM 1406 O O . TYR A 1 179 ? -3.654 19.303 4.884 1.00 34.56 179 TYR A O 1
ATOM 1414 N N . LYS A 1 180 ? -3.412 18.594 6.983 1.00 32.31 180 LYS A N 1
ATOM 1415 C CA . LYS A 1 180 ? -4.404 19.557 7.504 1.00 32.31 180 LYS A CA 1
ATOM 1416 C C . LYS A 1 180 ? -4.051 20.299 8.791 1.00 32.31 180 LYS A C 1
ATOM 1418 O O . LYS A 1 180 ? -4.956 20.726 9.497 1.00 32.31 180 LYS A O 1
ATOM 1423 N N . THR A 1 181 ? -2.769 20.554 9.042 1.00 32.28 181 THR A N 1
ATOM 1424 C CA . THR A 1 181 ? -2.351 21.653 9.934 1.00 32.28 181 THR A CA 1
ATOM 1425 C C . THR A 1 181 ? -1.036 22.269 9.456 1.00 32.28 181 THR A C 1
ATOM 1427 O O . THR A 1 181 ? 0.019 22.054 10.047 1.00 32.28 181 THR A O 1
ATOM 1430 N N . ALA A 1 182 ? -1.088 23.030 8.367 1.00 29.09 182 ALA A N 1
ATOM 1431 C CA . ALA A 1 182 ? -0.091 24.052 8.088 1.00 29.09 182 ALA A CA 1
ATOM 1432 C C . ALA A 1 182 ? -0.843 25.333 7.717 1.00 29.09 182 ALA A C 1
ATOM 1434 O O . ALA A 1 182 ? -1.515 25.361 6.686 1.00 29.09 182 ALA A O 1
ATOM 1435 N N . SER A 1 183 ? -0.686 26.327 8.600 1.00 32.50 183 SER A N 1
ATOM 1436 C CA . SER A 1 183 ? -1.182 27.714 8.546 1.00 32.50 183 SER A CA 1
ATOM 1437 C C . SER A 1 183 ? -2.639 27.937 8.943 1.00 32.50 183 SER A C 1
ATOM 1439 O O . SER A 1 183 ? -3.552 27.584 8.169 1.00 32.50 183 SER A O 1
#

Organism: NCBI:txid98765

Sequence (183 aa):
MESYTSNQDFMRCSDPYTPLPGLLVLHIRRGDFVEHCEHLARWSSSFNAFNAYETLPDQWVTPPGGGNGETSPENMKLYMRRCFPTIPQIVEKIQQVRQTPAGKGLKDIYVMTNGKKGWVGKLKRALSATGGWEKIATSRDIVLTKEQKYIAQSVDMLIGQRAQVLIGNGGFHALSTEYKTAS